Protein AF-A0AAD7DE87-F1 (afdb_monomer_lite)

Foldseek 3Di:
DVVVVLVVVLVVVCVVCVVLVVVQVVQQCVQCVPPDHDDPVCVVSRVSVVVSD

pLDDT: mean 87.37, std 5.74, range [55.53, 93.12]

Radius of gyration: 11.81 Å; chains: 1; bounding box: 23×26×26 Å

Organism: Mycena rosella (NCBI:txid1033263)

InterPro domains:
  IPR001128 Cytochrome P450 [PF00067] (1-52)
  IPR036396 Cytochrome P450 superfamily [G3DSA:1.10.630.10] (1-53)
  IPR036396 Cytochrome P450 superfamily [SSF48264] (1-52)
  IPR050364 Cytochrome P450 monooxygenase, fungi [PTHR46300] (1-53)

Secondary structure (DSSP, 8-state):
-HHHHHHHHHHHHHHH-HHHHHHHHHHHHHHHTTSS---GGGGGG-HHHHTT-

Structure (mmCIF, N/CA/C/O backbone):
data_AF-A0AAD7DE87-F1
#
_entry.id   AF-A0AAD7DE87-F1
#
loop_
_atom_site.group_PDB
_atom_site.id
_atom_site.type_symbol
_atom_site.label_atom_id
_atom_site.label_alt_id
_atom_site.label_comp_id
_atom_site.label_asym_id
_atom_site.label_entity_id
_atom_site.label_seq_id
_atom_site.pdbx_PDB_ins_code
_atom_site.Cartn_x
_atom_site.Cartn_y
_atom_site.Cartn_z
_atom_site.occupancy
_atom_site.B_iso_or_equiv
_atom_site.auth_seq_id
_atom_site.auth_comp_id
_atom_site.auth_asym_id
_atom_site.auth_atom_id
_atom_site.pdbx_PDB_model_num
ATOM 1 N N . ASP A 1 1 ? 8.312 13.734 14.578 1.00 55.53 1 ASP A N 1
ATOM 2 C CA . ASP A 1 1 ? 6.881 13.529 14.909 1.00 55.53 1 ASP A CA 1
ATOM 3 C C . ASP A 1 1 ? 5.909 13.419 13.731 1.00 55.53 1 ASP A C 1
ATOM 5 O O . ASP A 1 1 ? 4.832 12.858 13.903 1.00 55.53 1 ASP A O 1
ATOM 9 N N . THR A 1 2 ? 6.237 13.885 12.523 1.00 77.19 2 THR A N 1
ATOM 10 C CA . THR A 1 2 ? 5.298 13.852 11.382 1.00 77.19 2 THR A CA 1
ATOM 11 C C . THR A 1 2 ? 5.178 12.479 10.709 1.00 77.19 2 THR A C 1
ATOM 13 O O . THR A 1 2 ? 4.074 12.067 10.371 1.00 77.19 2 THR A O 1
ATOM 16 N N . THR A 1 3 ? 6.275 11.726 10.586 1.00 81.62 3 THR A N 1
ATOM 17 C CA . THR A 1 3 ? 6.287 10.393 9.947 1.00 81.62 3 THR A CA 1
ATOM 18 C C . THR A 1 3 ? 5.522 9.341 10.749 1.00 81.62 3 THR A C 1
ATOM 20 O O . THR A 1 3 ? 4.732 8.588 10.190 1.00 81.62 3 THR A O 1
ATOM 23 N N . VAL A 1 4 ? 5.694 9.325 12.074 1.00 85.38 4 VAL A N 1
ATOM 24 C CA . VAL A 1 4 ? 4.965 8.415 12.977 1.00 85.38 4 VAL A CA 1
ATOM 25 C C . VAL A 1 4 ? 3.460 8.698 12.949 1.00 85.38 4 VAL A C 1
ATOM 27 O O . VAL A 1 4 ? 2.656 7.765 12.921 1.00 85.38 4 VAL A O 1
ATOM 30 N N . SER A 1 5 ? 3.075 9.976 12.902 1.00 86.19 5 SER A N 1
ATOM 31 C CA . SER A 1 5 ? 1.668 10.388 12.827 1.00 86.19 5 SER A CA 1
ATOM 32 C C . SER A 1 5 ? 1.030 10.003 11.486 1.00 86.19 5 SER A C 1
ATOM 34 O O . SER A 1 5 ? -0.093 9.495 11.466 1.00 86.19 5 SER A O 1
ATOM 36 N N . ALA A 1 6 ? 1.757 10.175 10.376 1.00 85.31 6 ALA A N 1
ATOM 37 C CA . ALA A 1 6 ? 1.308 9.762 9.046 1.00 85.31 6 ALA A CA 1
ATOM 38 C C . ALA A 1 6 ? 1.123 8.239 8.958 1.00 85.31 6 ALA A C 1
ATOM 40 O O . ALA A 1 6 ? 0.055 7.775 8.570 1.00 85.31 6 ALA A O 1
ATOM 41 N N . LEU A 1 7 ? 2.105 7.458 9.427 1.00 87.19 7 LEU A N 1
ATOM 42 C CA . LEU A 1 7 ? 2.013 5.994 9.464 1.00 87.19 7 LEU A CA 1
ATOM 43 C C . LEU A 1 7 ? 0.842 5.510 10.326 1.00 87.19 7 LEU A C 1
ATOM 45 O O . LEU A 1 7 ? 0.091 4.631 9.914 1.00 87.19 7 LEU A O 1
ATOM 49 N N . SER A 1 8 ? 0.646 6.105 11.505 1.00 89.00 8 SER A N 1
ATOM 50 C CA . SER A 1 8 ? -0.475 5.746 12.385 1.00 89.00 8 SER A CA 1
ATOM 51 C C . SER A 1 8 ? -1.827 6.028 11.723 1.00 89.00 8 SER A C 1
ATOM 53 O O . SER A 1 8 ? -2.744 5.212 11.811 1.00 89.00 8 SER A O 1
ATOM 55 N N . THR A 1 9 ? -1.937 7.156 11.016 1.00 87.38 9 THR A N 1
ATOM 56 C CA . THR A 1 9 ? -3.148 7.533 10.272 1.00 87.38 9 THR A CA 1
ATOM 57 C C . THR A 1 9 ? -3.396 6.587 9.100 1.00 87.38 9 THR A C 1
ATOM 59 O O . THR A 1 9 ? -4.524 6.142 8.904 1.00 87.38 9 THR A O 1
ATOM 62 N N . PHE A 1 10 ? -2.347 6.218 8.368 1.00 87.38 10 PHE A N 1
ATOM 63 C CA . PHE A 1 10 ? -2.418 5.261 7.268 1.00 87.38 10 PHE A CA 1
ATOM 64 C C . PHE A 1 10 ? -2.901 3.883 7.739 1.00 87.38 10 PHE A C 1
ATOM 66 O O . PHE A 1 10 ? -3.848 3.331 7.177 1.00 87.38 10 PHE A O 1
ATOM 73 N N . PHE A 1 11 ? -2.323 3.350 8.822 1.00 88.19 11 PHE A N 1
ATOM 74 C CA . PHE A 1 11 ? -2.775 2.078 9.389 1.00 88.19 11 PHE A CA 1
ATOM 75 C C . PHE A 1 11 ? -4.228 2.144 9.861 1.00 88.19 11 PHE A C 1
ATOM 77 O O . PHE A 1 11 ? -4.996 1.219 9.602 1.00 88.19 11 PHE A O 1
ATOM 84 N N . LEU A 1 12 ? -4.635 3.245 10.498 1.00 89.19 12 LEU A N 1
ATOM 85 C CA . LEU A 1 12 ? -6.026 3.444 10.899 1.00 89.19 12 LEU A CA 1
ATOM 86 C C . LEU A 1 12 ? -6.971 3.470 9.687 1.00 89.19 12 LEU A C 1
ATOM 88 O O . LEU A 1 12 ? -8.022 2.831 9.716 1.00 89.19 12 LEU A O 1
ATOM 92 N N . ALA A 1 13 ? -6.590 4.162 8.611 1.00 88.38 13 ALA A N 1
ATOM 93 C CA . ALA A 1 13 ? -7.374 4.243 7.383 1.00 88.38 13 ALA A CA 1
ATOM 94 C C . ALA A 1 13 ? -7.528 2.875 6.701 1.00 88.38 13 ALA A C 1
ATOM 96 O O . ALA A 1 13 ? -8.630 2.548 6.253 1.00 88.38 13 ALA A O 1
ATOM 97 N N . MET A 1 14 ? -6.469 2.058 6.671 1.00 89.69 14 MET A N 1
ATOM 98 C CA . MET A 1 14 ? -6.517 0.697 6.125 1.00 89.69 14 MET A CA 1
ATOM 99 C C . MET A 1 14 ? -7.370 -0.249 6.972 1.00 89.69 14 MET A C 1
ATOM 101 O O . MET A 1 14 ? -8.171 -0.998 6.416 1.00 89.69 14 MET A O 1
ATOM 105 N N . LEU A 1 15 ? -7.274 -0.170 8.304 1.00 91.06 15 LEU A N 1
ATOM 106 C CA . LEU A 1 15 ? -8.124 -0.953 9.207 1.00 91.06 15 LEU A CA 1
ATOM 107 C C . LEU A 1 15 ? -9.606 -0.573 9.081 1.00 91.06 15 LEU A C 1
ATOM 109 O O . LEU A 1 15 ? -10.472 -1.444 9.143 1.00 91.06 15 LEU A O 1
ATOM 113 N N . ALA A 1 16 ? -9.905 0.713 8.883 1.00 92.31 16 ALA A N 1
ATOM 114 C CA . ALA A 1 16 ? -11.269 1.196 8.678 1.00 92.31 16 ALA A CA 1
ATOM 115 C C . ALA A 1 16 ? -11.820 0.872 7.275 1.00 92.31 16 ALA A C 1
ATOM 117 O O . ALA A 1 16 ? -13.033 0.749 7.112 1.00 92.31 16 ALA A O 1
ATOM 118 N N . ASN A 1 17 ? -10.950 0.722 6.269 1.00 91.81 17 ASN A N 1
ATOM 119 C CA . ASN A 1 17 ? -11.319 0.493 4.870 1.00 91.81 17 ASN A CA 1
ATOM 120 C C . ASN A 1 17 ? -10.611 -0.752 4.305 1.00 91.81 17 ASN A C 1
ATOM 122 O O . ASN A 1 17 ? -9.741 -0.633 3.434 1.00 91.81 17 ASN A O 1
ATOM 126 N N . PRO A 1 18 ? -11.010 -1.964 4.733 1.00 91.50 18 PRO A N 1
ATOM 127 C CA . PRO A 1 18 ? -10.364 -3.206 4.305 1.00 91.50 1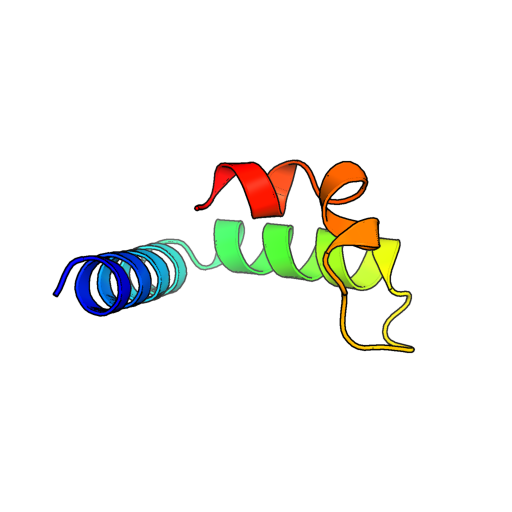8 PRO A CA 1
ATOM 128 C C . PRO A 1 18 ? -10.433 -3.428 2.786 1.00 91.50 18 PRO A C 1
ATOM 130 O O . PRO A 1 18 ? -9.552 -4.056 2.202 1.00 91.50 18 PRO A O 1
ATOM 133 N N . GLU A 1 19 ? -11.441 -2.877 2.101 1.00 93.12 19 GLU A N 1
ATOM 134 C CA . GLU A 1 19 ? -11.501 -2.930 0.638 1.00 93.12 19 GLU A CA 1
ATOM 135 C C . GLU A 1 19 ? -10.407 -2.104 -0.043 1.00 93.12 19 GLU A C 1
ATOM 137 O O . GLU A 1 19 ? -9.857 -2.545 -1.054 1.00 93.12 19 GLU A O 1
ATOM 142 N N . ALA A 1 20 ? -10.088 -0.925 0.499 1.00 90.75 20 ALA A N 1
ATOM 143 C CA . ALA A 1 20 ? -9.018 -0.079 -0.019 1.00 90.75 20 ALA A CA 1
ATOM 144 C C . ALA A 1 20 ? -7.658 -0.747 0.209 1.00 90.75 20 ALA A C 1
ATOM 146 O O . ALA A 1 20 ? -6.856 -0.840 -0.717 1.00 90.75 20 ALA A O 1
ATOM 147 N N . GLN A 1 21 ? -7.449 -1.327 1.396 1.00 91.62 21 GLN A N 1
ATOM 148 C CA . GLN A 1 21 ? -6.264 -2.135 1.683 1.00 91.62 21 GLN A CA 1
ATOM 149 C C . GLN A 1 21 ? -6.118 -3.302 0.697 1.00 91.62 21 GLN A C 1
ATOM 151 O O . GLN A 1 21 ? -5.040 -3.526 0.150 1.00 91.62 21 GLN A O 1
ATOM 156 N N . ARG A 1 22 ? -7.207 -4.028 0.414 1.00 92.81 22 ARG A N 1
ATOM 157 C CA . ARG A 1 22 ? -7.184 -5.147 -0.536 1.00 92.81 22 ARG A CA 1
ATOM 158 C C . ARG A 1 22 ? -6.839 -4.691 -1.956 1.00 92.81 22 ARG A C 1
ATOM 160 O O . ARG A 1 22 ? -6.083 -5.375 -2.633 1.00 92.81 22 ARG A O 1
ATOM 167 N N . LYS A 1 23 ? -7.368 -3.550 -2.409 1.00 91.88 23 LYS A N 1
ATOM 168 C CA . LYS A 1 23 ? -7.035 -2.974 -3.725 1.00 91.88 23 LYS A CA 1
ATOM 169 C C . LYS A 1 23 ? -5.564 -2.570 -3.816 1.00 91.88 23 LYS A C 1
ATOM 171 O O . LYS A 1 23 ? -4.928 -2.890 -4.812 1.00 91.88 23 LYS A O 1
ATOM 176 N N . ALA A 1 24 ? -5.026 -1.949 -2.768 1.00 90.75 24 ALA A N 1
ATOM 177 C CA . ALA A 1 24 ? -3.608 -1.608 -2.695 1.00 90.75 24 ALA A CA 1
ATOM 178 C C . ALA A 1 24 ? -2.727 -2.861 -2.782 1.00 90.75 24 ALA A C 1
ATOM 180 O O . ALA A 1 24 ? -1.791 -2.897 -3.573 1.00 90.75 24 ALA A O 1
ATOM 181 N N . GLN A 1 25 ? -3.080 -3.923 -2.050 1.00 90.25 25 GLN A N 1
ATOM 182 C CA . GLN A 1 25 ? -2.350 -5.189 -2.116 1.00 90.25 25 GLN A CA 1
ATOM 183 C C . GLN A 1 25 ? -2.419 -5.830 -3.509 1.00 90.25 25 GLN A C 1
ATOM 185 O O . GLN A 1 25 ? -1.411 -6.322 -3.999 1.00 90.25 25 GLN A O 1
ATOM 190 N N . MET A 1 26 ? -3.576 -5.785 -4.179 1.00 92.38 26 MET A N 1
ATOM 191 C CA . MET A 1 26 ? -3.702 -6.300 -5.548 1.00 92.38 26 MET A CA 1
ATOM 192 C C . MET A 1 26 ? -2.816 -5.545 -6.542 1.00 92.38 26 MET A C 1
ATOM 194 O O . MET A 1 26 ? -2.254 -6.174 -7.433 1.00 92.38 26 MET A O 1
ATOM 198 N N . GLU A 1 27 ? -2.698 -4.220 -6.415 1.00 92.94 27 GLU A N 1
ATOM 199 C CA . GLU A 1 27 ? -1.810 -3.424 -7.271 1.00 92.94 27 GLU A CA 1
ATOM 200 C C . GLU A 1 27 ? -0.339 -3.785 -7.018 1.00 92.94 27 GLU A C 1
ATOM 202 O O . GLU A 1 27 ? 0.398 -4.050 -7.967 1.00 92.94 27 GLU A O 1
ATOM 207 N N . ILE A 1 28 ? 0.057 -3.910 -5.748 1.00 91.25 28 ILE A N 1
ATOM 208 C CA . ILE A 1 28 ? 1.403 -4.356 -5.354 1.00 91.25 28 ILE A CA 1
ATOM 209 C C . ILE A 1 28 ? 1.715 -5.738 -5.936 1.00 91.25 28 ILE A C 1
ATOM 211 O O . ILE A 1 28 ? 2.774 -5.944 -6.534 1.00 91.25 28 ILE A O 1
ATOM 215 N N . ASP A 1 29 ? 0.795 -6.688 -5.791 1.00 91.69 29 ASP A N 1
ATOM 216 C CA . ASP A 1 29 ? 0.969 -8.052 -6.287 1.00 91.69 29 ASP A CA 1
ATOM 217 C C . ASP A 1 29 ? 1.004 -8.090 -7.822 1.00 91.69 29 ASP A C 1
ATOM 219 O O . ASP A 1 29 ? 1.739 -8.890 -8.400 1.00 91.69 29 ASP A O 1
ATOM 223 N N . ALA A 1 30 ? 0.250 -7.217 -8.499 1.00 91.12 30 ALA A N 1
ATOM 224 C CA . ALA A 1 30 ? 0.245 -7.115 -9.957 1.00 91.12 30 ALA A CA 1
ATOM 225 C C . ALA A 1 30 ? 1.568 -6.565 -10.510 1.00 91.12 30 ALA A C 1
ATOM 227 O O . ALA A 1 30 ? 2.047 -7.062 -11.529 1.00 91.12 30 ALA A O 1
ATOM 228 N N . VAL A 1 31 ? 2.167 -5.576 -9.839 1.00 90.56 31 VAL A N 1
ATOM 229 C CA . VAL A 1 31 ? 3.444 -4.972 -10.252 1.00 90.56 31 VAL A CA 1
ATOM 230 C C . VAL A 1 31 ? 4.619 -5.893 -9.923 1.00 90.56 31 VAL A C 1
ATOM 232 O O . VAL A 1 31 ? 5.445 -6.182 -10.785 1.00 90.56 31 VAL A O 1
ATOM 235 N N . THR A 1 32 ? 4.670 -6.421 -8.700 1.00 89.75 32 THR A N 1
ATOM 236 C CA . THR A 1 32 ? 5.805 -7.238 -8.230 1.00 89.75 32 THR A CA 1
ATOM 237 C C . THR A 1 32 ? 5.711 -8.710 -8.635 1.00 89.75 32 THR A C 1
ATOM 239 O O . THR A 1 32 ? 6.684 -9.470 -8.536 1.00 89.75 32 THR A O 1
ATOM 242 N N . GLY A 1 33 ? 4.518 -9.166 -9.027 1.00 87.06 33 GLY A N 1
ATOM 243 C CA . GLY A 1 33 ? 4.213 -10.579 -9.240 1.00 87.06 33 GLY A CA 1
ATOM 244 C C . GLY A 1 33 ? 4.415 -11.446 -7.992 1.00 87.06 33 GLY A C 1
ATOM 245 O O . GLY A 1 33 ? 4.575 -12.660 -8.134 1.00 87.06 33 GLY A O 1
ATOM 246 N N . GLY A 1 34 ? 4.506 -10.842 -6.798 1.00 85.56 34 GLY A N 1
ATOM 247 C CA . GLY A 1 34 ? 4.828 -11.519 -5.538 1.00 85.56 34 GLY A CA 1
ATOM 248 C C . GLY A 1 34 ? 6.260 -12.067 -5.450 1.00 85.56 34 GLY A C 1
ATOM 249 O O . GLY A 1 34 ? 6.536 -12.930 -4.619 1.00 85.56 34 GLY A O 1
ATOM 250 N N . LYS A 1 35 ? 7.172 -11.627 -6.328 1.00 87.06 35 LYS A N 1
ATOM 251 C CA . LYS A 1 35 ? 8.536 -12.183 -6.434 1.00 87.06 35 LYS A CA 1
ATOM 252 C C . LYS A 1 35 ? 9.590 -11.370 -5.694 1.00 87.06 35 LYS A C 1
ATOM 254 O O . LYS A 1 35 ? 10.659 -11.898 -5.393 1.00 87.06 35 LYS A O 1
ATOM 259 N N . TYR A 1 36 ? 9.312 -10.099 -5.440 1.00 87.31 36 TYR A N 1
ATOM 260 C CA . TYR A 1 36 ? 10.230 -9.174 -4.796 1.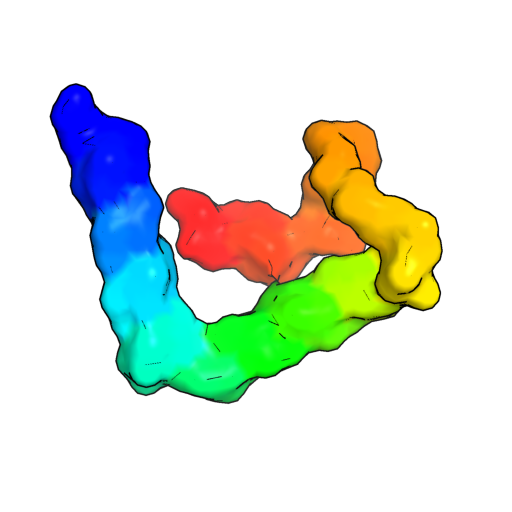00 87.31 36 TYR A CA 1
ATOM 261 C C . TYR A 1 36 ? 9.452 -8.107 -4.026 1.00 87.31 36 TYR A C 1
ATOM 263 O O . TYR A 1 36 ? 8.260 -7.904 -4.248 1.00 87.31 36 TYR A O 1
ATOM 271 N N . ILE A 1 37 ? 10.131 -7.462 -3.081 1.00 87.31 37 ILE A N 1
ATOM 272 C CA . ILE A 1 37 ? 9.564 -6.353 -2.314 1.00 87.31 37 ILE A CA 1
ATOM 273 C C . ILE A 1 37 ? 9.676 -5.092 -3.185 1.00 87.31 37 ILE A C 1
ATOM 275 O O . ILE A 1 37 ? 10.773 -4.852 -3.695 1.00 87.31 37 ILE A O 1
ATOM 279 N N . PRO A 1 38 ? 8.598 -4.304 -3.359 1.00 85.69 38 PRO A N 1
ATOM 280 C CA . PRO A 1 38 ? 8.632 -3.116 -4.204 1.00 85.69 38 PRO A CA 1
ATOM 281 C C . PRO A 1 38 ? 9.685 -2.107 -3.734 1.00 85.69 38 PRO A C 1
ATOM 283 O O . PRO A 1 38 ? 9.856 -1.888 -2.530 1.00 85.69 38 PRO A O 1
ATOM 286 N N . GLY A 1 39 ? 10.377 -1.492 -4.692 1.00 86.88 39 GLY A N 1
ATOM 287 C CA . GLY A 1 39 ? 11.308 -0.389 -4.474 1.00 86.88 39 GLY A CA 1
ATOM 288 C C . GLY A 1 39 ? 10.723 0.964 -4.889 1.00 86.88 39 GLY A C 1
ATOM 289 O O . GLY A 1 39 ? 9.586 1.057 -5.345 1.00 86.88 39 GLY A O 1
ATOM 290 N N . LEU A 1 40 ? 11.526 2.026 -4.760 1.00 84.00 40 LEU A N 1
ATOM 291 C CA . LEU A 1 40 ? 11.138 3.377 -5.201 1.00 84.00 40 LEU A CA 1
ATOM 292 C C . LEU A 1 40 ? 10.926 3.457 -6.721 1.00 84.00 40 LEU A C 1
ATOM 294 O O . LEU A 1 40 ? 10.090 4.222 -7.187 1.00 84.00 40 LEU A O 1
ATOM 298 N N . ASP A 1 41 ? 11.641 2.640 -7.494 1.00 86.38 41 ASP A N 1
ATOM 299 C CA . ASP A 1 41 ? 11.512 2.614 -8.954 1.00 86.38 41 ASP A CA 1
ATOM 300 C C . ASP A 1 41 ? 10.148 2.061 -9.413 1.00 86.38 41 ASP A C 1
ATOM 302 O O . ASP A 1 41 ? 9.673 2.400 -10.497 1.00 86.38 41 ASP A O 1
ATOM 306 N N . ASP A 1 42 ? 9.494 1.244 -8.578 1.00 85.62 42 ASP A N 1
ATOM 307 C CA . ASP A 1 42 ? 8.173 0.673 -8.852 1.00 85.62 42 ASP A CA 1
ATOM 308 C C . ASP A 1 42 ? 7.027 1.646 -8.498 1.00 85.62 42 ASP A C 1
ATOM 310 O O . ASP A 1 42 ? 5.881 1.404 -8.880 1.00 85.62 42 ASP A O 1
ATOM 314 N N . GLU A 1 43 ? 7.302 2.755 -7.794 1.00 85.38 43 GLU A N 1
ATOM 315 C CA . GLU A 1 43 ? 6.286 3.713 -7.322 1.00 85.38 43 GLU A CA 1
ATOM 3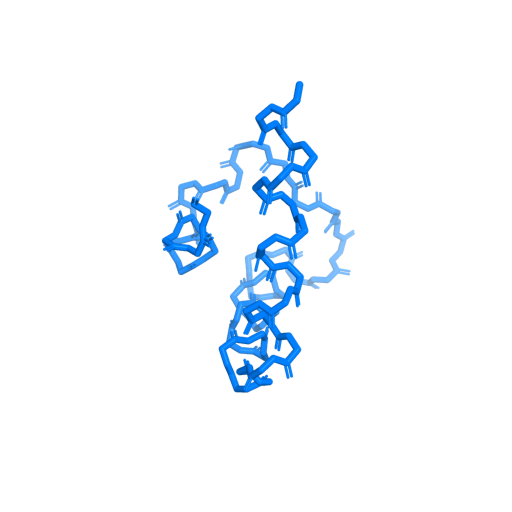16 C C . GLU A 1 43 ? 5.445 4.272 -8.478 1.00 85.38 43 GLU A C 1
ATOM 318 O O . GLU A 1 43 ? 4.219 4.327 -8.404 1.00 85.38 43 GLU A O 1
ATOM 323 N N . ALA A 1 44 ? 6.088 4.601 -9.602 1.00 86.81 44 ALA A N 1
ATOM 324 C CA . ALA A 1 44 ? 5.400 5.109 -10.788 1.00 86.81 44 ALA A CA 1
ATOM 325 C C . ALA A 1 44 ? 4.412 4.096 -11.401 1.00 86.81 44 ALA A C 1
ATOM 327 O O . ALA A 1 44 ? 3.488 4.492 -12.115 1.00 86.81 44 ALA A O 1
ATOM 328 N N . ALA A 1 45 ? 4.599 2.800 -11.135 1.00 87.75 45 ALA A N 1
ATOM 329 C CA . ALA A 1 45 ? 3.716 1.727 -11.581 1.00 87.75 45 ALA A CA 1
ATOM 330 C C . ALA A 1 45 ? 2.602 1.399 -10.568 1.00 87.75 45 ALA A C 1
ATOM 332 O O . ALA A 1 45 ? 1.717 0.609 -10.896 1.00 87.75 45 ALA A O 1
ATOM 333 N N . ME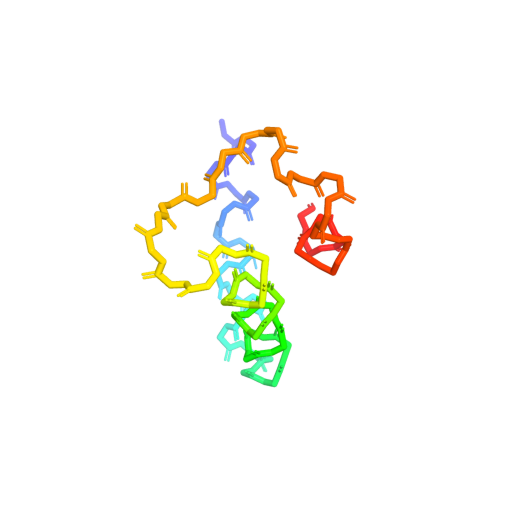T A 1 46 ? 2.611 2.014 -9.378 1.00 89.06 46 MET A N 1
ATOM 334 C CA . MET A 1 46 ? 1.635 1.796 -8.301 1.00 89.06 46 MET A CA 1
ATOM 335 C C . MET A 1 46 ? 0.874 3.088 -7.938 1.00 89.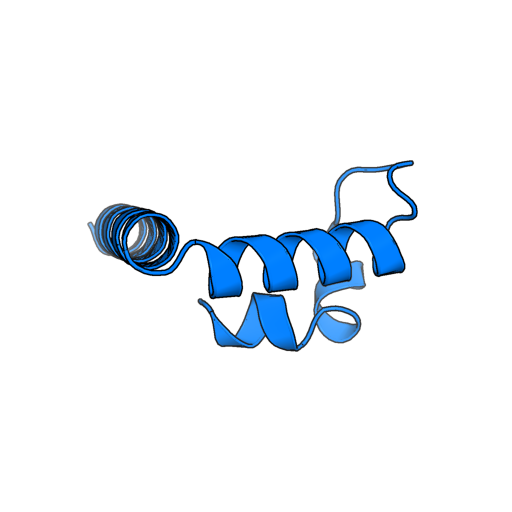06 46 MET A C 1
ATOM 337 O O . MET A 1 46 ? 0.964 3.582 -6.808 1.00 89.06 46 MET A O 1
ATOM 341 N N . PRO A 1 47 ? 0.112 3.676 -8.883 1.00 88.56 47 PRO A N 1
ATOM 342 C CA . PRO A 1 47 ? -0.568 4.949 -8.666 1.00 88.56 47 PRO A CA 1
ATOM 343 C C . PRO A 1 47 ? -1.627 4.896 -7.555 1.00 88.56 47 PRO A C 1
ATOM 345 O O . PRO A 1 47 ? -1.887 5.922 -6.926 1.00 88.56 47 PRO A O 1
ATOM 348 N N . TYR A 1 48 ? -2.251 3.742 -7.295 1.00 87.56 48 TYR A N 1
ATOM 349 C CA . TYR A 1 48 ? -3.230 3.610 -6.216 1.00 87.56 48 TYR A CA 1
ATOM 350 C C . TYR A 1 48 ? -2.558 3.603 -4.840 1.00 87.56 48 TYR A C 1
ATOM 352 O O . TYR A 1 48 ? -3.058 4.244 -3.915 1.00 87.56 48 TYR A O 1
ATOM 360 N N . VAL A 1 49 ? -1.414 2.930 -4.703 1.00 87.75 49 VAL A N 1
ATOM 361 C CA . VAL A 1 49 ? -0.608 2.962 -3.472 1.00 87.75 49 VAL A CA 1
ATOM 362 C C . VAL A 1 49 ? -0.067 4.367 -3.209 1.00 87.75 49 VAL A C 1
ATOM 364 O O . VAL A 1 49 ? -0.203 4.854 -2.088 1.00 87.75 49 VAL A O 1
ATOM 367 N N . SER A 1 50 ? 0.459 5.054 -4.228 1.00 87.00 50 SER A N 1
ATOM 368 C CA . SER A 1 50 ? 0.932 6.440 -4.090 1.00 87.00 50 SER A CA 1
ATOM 369 C C . SER A 1 50 ? -0.183 7.422 -3.725 1.00 87.00 50 SER A C 1
ATOM 371 O O . SER A 1 50 ? 0.081 8.421 -3.071 1.00 87.00 50 SER A O 1
ATOM 373 N N . ALA A 1 51 ? -1.435 7.150 -4.106 1.00 87.12 51 ALA A N 1
ATOM 374 C CA . ALA A 1 51 ? -2.578 7.993 -3.749 1.00 87.12 51 ALA A CA 1
ATOM 375 C C . ALA A 1 51 ? -3.078 7.803 -2.301 1.00 87.12 51 ALA A C 1
ATOM 377 O O . ALA A 1 51 ? -3.915 8.581 -1.842 1.00 87.12 51 ALA A O 1
ATOM 378 N N . LEU A 1 52 ? -2.625 6.759 -1.595 1.00 81.94 52 LEU A N 1
ATOM 379 C CA . LEU A 1 52 ? -3.020 6.467 -0.210 1.00 81.94 52 LEU A CA 1
ATOM 380 C C . LEU A 1 52 ? -2.117 7.130 0.844 1.00 81.94 52 LEU A C 1
ATOM 382 O O . LEU A 1 52 ? -2.488 7.133 2.021 1.00 81.94 52 LEU A O 1
ATOM 386 N N . VAL A 1 53 ? -0.950 7.637 0.439 1.00 73.75 53 VAL A N 1
ATOM 387 C CA . VAL A 1 53 ? 0.059 8.289 1.294 1.00 73.75 53 VAL A CA 1
ATOM 388 C C . VAL A 1 53 ? -0.007 9.800 1.112 1.00 73.75 53 VAL A C 1
ATOM 390 O O . VAL A 1 53 ? 0.051 10.503 2.147 1.00 73.75 53 VAL A O 1
#

Sequence (53 aa):
DTTVSALSTFFLAMLANPEAQRKAQMEIDAVTGGKYIPGLDDEAAMPY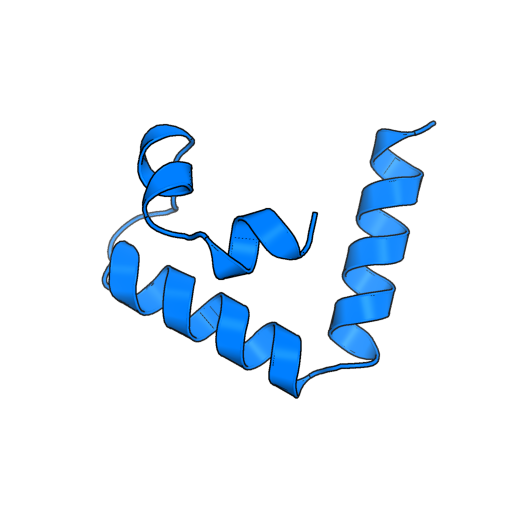VSALV